Protein AF-A0A2S7PFG6-F1 (afdb_monomer)

Sequence (139 aa):
MSGPIALAVFDQFRNILNEADIDKRVQYMIEVLFQIRKDKYKDNPAIKEELDLVEEEDQITHRIALDDDIDVQDGLNIFKFDPEWEQNEELYKRLKAEILGEGSDDEEDDDDQDDSEDDEEAKEEKALEIKDQSNTDLY

Secondary structure (DSSP, 8-state):
--HHHHHHHHHHHHHHHHHS---HHHHHHHHHHHHHHHTTTTTS-SS-GGG--S-TTT-------TT------GGGGS----TTHHHHHHHHHHHHHHHHTTTS--SS-------------------------S-----

pLDDT: mean 80.58, std 22.05, range [32.06, 97.31]

Solvent-accessible surface area (backbone atoms only — not comparable to full-atom values): 9719 Å² total; per-residue (Å²): 129,62,69,70,57,57,51,53,54,53,51,51,52,49,46,48,68,73,74,48,96,69,57,71,67,60,47,51,54,54,52,50,51,53,48,40,58,74,58,66,35,74,94,56,64,95,68,55,78,97,70,72,81,72,58,80,89,77,60,83,84,82,88,80,64,97,84,61,89,74,86,79,61,68,73,74,82,50,94,70,93,59,95,56,46,74,60,54,51,52,53,48,52,52,52,50,26,62,76,71,56,70,69,77,75,84,87,77,84,84,87,80,87,82,81,78,88,78,84,92,74,96,71,72,92,68,76,78,75,84,72,81,82,68,92,71,83,83,127

Radius of gyration: 27.59 Å; Cα contacts (8 Å, |Δi|>4): 15; chains: 1; bounding box: 58×49×72 Å

Foldseek 3Di:
DPPVVVVVVLVVLVCCLPPNDDDPVSNVVSVVVVVCVVVVVPVNDPADPVRPDDDPVRDDDDDDDPPDDDDPPVVVVDDDDDPCVVVVVVVVVVVVCVVVVVPVPPDDDDDDDPDPDDDDDDDDDPPPPPDDPPPDPDD

Mean predicted aligned error: 13.86 Å

Structure (mmCIF, N/CA/C/O backbone):
data_AF-A0A2S7PFG6-F1
#
_entry.id   AF-A0A2S7PFG6-F1
#
loop_
_atom_site.group_PDB
_atom_site.id
_atom_site.type_symbol
_atom_site.label_atom_id
_atom_site.label_alt_id
_atom_site.label_comp_id
_atom_site.label_asym_id
_atom_site.label_entity_id
_atom_site.label_seq_id
_atom_site.pdbx_PDB_ins_code
_atom_site.Cartn_x
_atom_site.Cartn_y
_atom_site.Cartn_z
_atom_site.occupancy
_atom_site.B_iso_or_equiv
_atom_site.auth_seq_id
_atom_site.auth_comp_id
_atom_site.auth_asym_id
_atom_site.auth_atom_id
_atom_site.pdbx_PDB_model_num
ATOM 1 N N . MET A 1 1 ? 9.969 -6.284 0.272 1.00 54.12 1 MET A N 1
ATOM 2 C CA . MET A 1 1 ? 10.218 -7.261 -0.820 1.00 54.12 1 MET A CA 1
ATOM 3 C C . MET A 1 1 ? 11.552 -7.952 -0.594 1.00 54.12 1 MET A C 1
ATOM 5 O O . MET A 1 1 ? 12.526 -7.269 -0.307 1.00 54.12 1 MET A O 1
ATOM 9 N N . SER A 1 2 ? 11.620 -9.276 -0.744 1.00 69.31 2 SER A N 1
ATOM 10 C CA . SER A 1 2 ? 12.908 -9.982 -0.753 1.00 69.31 2 SER A CA 1
ATOM 11 C C . SER A 1 2 ? 13.757 -9.466 -1.927 1.00 69.31 2 SER A C 1
ATOM 13 O O . SER A 1 2 ? 13.267 -9.427 -3.057 1.00 69.31 2 SER A O 1
ATOM 15 N N . GLY A 1 3 ? 14.999 -9.035 -1.677 1.00 77.12 3 GLY A N 1
ATOM 16 C CA . GLY A 1 3 ? 15.897 -8.469 -2.701 1.00 77.12 3 GLY A CA 1
ATOM 17 C C . GLY A 1 3 ? 15.985 -9.286 -4.008 1.00 77.12 3 GLY A C 1
ATOM 18 O O . GLY A 1 3 ? 15.902 -8.693 -5.084 1.00 77.12 3 GLY A O 1
ATOM 19 N N . PRO A 1 4 ? 16.057 -10.630 -3.950 1.00 84.19 4 PRO A N 1
ATOM 20 C CA . PRO A 1 4 ? 15.996 -11.504 -5.125 1.00 84.19 4 PRO A CA 1
ATOM 21 C C . PRO A 1 4 ? 14.729 -11.366 -5.986 1.00 84.19 4 PRO A C 1
ATOM 23 O O . PRO A 1 4 ? 14.821 -11.419 -7.210 1.00 84.19 4 PRO A O 1
ATOM 26 N N . ILE A 1 5 ? 13.556 -11.152 -5.381 1.00 88.81 5 ILE A N 1
ATOM 27 C CA . ILE A 1 5 ? 12.283 -11.024 -6.116 1.00 88.81 5 ILE A CA 1
ATOM 28 C C . ILE A 1 5 ? 12.253 -9.706 -6.891 1.00 88.81 5 ILE A C 1
ATOM 30 O O . ILE A 1 5 ? 11.890 -9.681 -8.064 1.00 88.81 5 ILE A O 1
ATOM 34 N N . ALA A 1 6 ? 12.702 -8.614 -6.265 1.00 88.81 6 ALA A N 1
ATOM 35 C CA . ALA A 1 6 ? 12.790 -7.322 -6.939 1.00 88.81 6 ALA A CA 1
ATOM 36 C C . ALA A 1 6 ? 13.737 -7.384 -8.151 1.00 88.81 6 ALA A C 1
ATOM 38 O O . ALA A 1 6 ? 13.430 -6.830 -9.203 1.00 88.81 6 ALA A O 1
ATOM 39 N N . LEU A 1 7 ? 14.868 -8.092 -8.039 1.00 92.88 7 LEU A N 1
ATOM 40 C CA . LEU A 1 7 ? 15.775 -8.302 -9.171 1.00 92.88 7 LEU A CA 1
ATOM 41 C C . LEU A 1 7 ? 15.087 -9.033 -10.327 1.00 92.88 7 LEU A C 1
ATOM 43 O O . LEU A 1 7 ? 15.144 -8.540 -11.450 1.00 92.88 7 LEU A O 1
ATOM 47 N N . ALA A 1 8 ? 14.363 -10.118 -10.037 1.00 95.44 8 ALA A N 1
ATOM 48 C CA . ALA A 1 8 ? 13.628 -10.869 -11.051 1.00 95.44 8 ALA A CA 1
ATOM 49 C C . ALA A 1 8 ? 12.607 -9.995 -11.804 1.00 95.44 8 ALA A C 1
ATOM 51 O O . ALA A 1 8 ? 12.552 -10.040 -13.030 1.00 95.44 8 ALA A O 1
ATOM 52 N N . VAL A 1 9 ? 11.848 -9.149 -11.096 1.00 94.69 9 VAL A N 1
ATOM 53 C CA . VAL A 1 9 ? 10.878 -8.223 -11.713 1.00 94.69 9 VAL A CA 1
ATOM 54 C C . VAL A 1 9 ? 11.568 -7.233 -12.657 1.00 94.69 9 VAL A C 1
ATOM 56 O O . VAL A 1 9 ? 11.121 -7.017 -13.781 1.00 94.69 9 VAL A O 1
ATOM 59 N N . PHE A 1 10 ? 12.688 -6.643 -12.238 1.00 94.81 10 PHE A N 1
ATOM 60 C CA . PHE A 1 10 ? 13.418 -5.696 -13.084 1.00 94.81 10 PHE A CA 1
ATOM 61 C C . PHE A 1 10 ? 14.133 -6.352 -14.267 1.00 94.81 10 PHE A C 1
ATOM 63 O O . PHE A 1 10 ? 14.300 -5.705 -15.301 1.00 94.81 10 PHE A O 1
ATOM 70 N N . ASP A 1 11 ? 14.540 -7.613 -14.143 1.00 95.00 11 ASP A N 1
ATOM 71 C CA . ASP A 1 11 ? 15.072 -8.370 -15.274 1.00 95.00 11 ASP A CA 1
ATOM 72 C C . ASP A 1 11 ? 13.968 -8.668 -16.299 1.00 95.00 11 ASP A C 1
ATOM 74 O O . ASP A 1 11 ? 14.202 -8.509 -17.495 1.00 95.00 11 ASP A O 1
ATOM 78 N N . GLN A 1 12 ? 12.736 -8.959 -15.860 1.00 95.56 12 GLN A N 1
ATOM 79 C CA . GLN A 1 12 ? 11.584 -9.060 -16.768 1.00 95.56 12 GLN A CA 1
ATOM 80 C C . GLN A 1 12 ? 11.315 -7.740 -17.503 1.00 95.56 12 GLN A C 1
ATOM 82 O O . GLN A 1 12 ? 11.175 -7.740 -18.725 1.00 95.56 12 GLN A O 1
ATOM 87 N N . PHE A 1 13 ? 11.328 -6.598 -16.806 1.00 96.06 13 PHE A N 1
ATOM 88 C CA . PHE A 1 13 ? 11.199 -5.289 -17.463 1.00 96.06 13 PHE A CA 1
ATOM 89 C C . PHE A 1 13 ? 12.325 -5.012 -18.465 1.00 96.06 13 PHE A C 1
ATOM 91 O O . PHE A 1 13 ? 12.076 -4.416 -19.511 1.00 96.06 13 PHE A O 1
ATOM 98 N N . ARG A 1 14 ? 13.555 -5.461 -18.183 1.00 95.00 14 ARG A N 1
ATOM 99 C CA . ARG A 1 14 ? 14.676 -5.348 -19.126 1.00 95.00 14 ARG A CA 1
ATOM 100 C C . ARG A 1 14 ? 14.452 -6.202 -20.375 1.00 95.00 14 ARG A C 1
ATOM 102 O O . ARG A 1 14 ? 14.732 -5.728 -21.472 1.00 95.00 14 ARG A O 1
ATOM 109 N N . ASN A 1 15 ? 13.940 -7.420 -20.217 1.00 95.25 15 ASN A N 1
ATOM 110 C CA . ASN A 1 15 ? 13.621 -8.291 -21.348 1.00 95.25 15 ASN A CA 1
ATOM 111 C C . ASN A 1 15 ? 12.518 -7.672 -22.213 1.00 95.25 15 ASN A C 1
ATOM 113 O O . ASN A 1 15 ? 12.678 -7.588 -23.423 1.00 95.25 15 ASN A O 1
ATOM 117 N N . ILE A 1 16 ? 11.453 -7.139 -21.604 1.00 95.19 16 ILE A N 1
ATOM 118 C CA . ILE A 1 16 ? 10.382 -6.431 -22.326 1.00 95.19 16 ILE A CA 1
ATOM 119 C C . ILE A 1 16 ? 10.939 -5.232 -23.101 1.00 95.19 16 ILE A C 1
ATOM 121 O O . ILE A 1 16 ? 10.597 -5.043 -24.261 1.00 95.19 16 ILE A O 1
ATOM 125 N N . LEU A 1 17 ? 11.822 -4.441 -22.486 1.00 94.25 17 LEU A N 1
ATOM 126 C CA . LEU A 1 17 ? 12.406 -3.264 -23.128 1.00 94.25 17 LEU A CA 1
ATOM 127 C C . LEU A 1 17 ? 13.265 -3.609 -24.359 1.00 94.25 17 LEU A C 1
ATOM 129 O O . LEU A 1 17 ? 13.316 -2.823 -25.300 1.00 94.25 17 LEU A O 1
ATOM 133 N N . ASN A 1 18 ? 13.955 -4.753 -24.337 1.00 90.38 18 ASN A N 1
ATOM 134 C CA . ASN A 1 18 ? 14.940 -5.117 -25.359 1.00 90.38 18 ASN A CA 1
ATOM 135 C C . ASN A 1 18 ? 14.415 -6.096 -26.419 1.00 90.38 18 ASN A C 1
ATOM 137 O O . ASN A 1 18 ? 14.874 -6.056 -27.558 1.00 90.38 18 ASN A O 1
ATOM 141 N N . GLU A 1 19 ? 13.530 -7.016 -26.035 1.00 90.12 19 GLU A N 1
ATOM 142 C CA . GLU A 1 19 ? 13.160 -8.190 -26.838 1.00 90.12 19 GLU A CA 1
ATOM 143 C C . GLU A 1 19 ? 11.705 -8.163 -27.323 1.00 90.12 19 GLU A C 1
ATOM 145 O O . GLU A 1 19 ? 11.370 -8.888 -28.260 1.00 90.12 19 GLU A O 1
ATOM 150 N N . ALA A 1 20 ? 10.835 -7.348 -26.717 1.00 89.31 20 ALA A N 1
ATOM 151 C CA . ALA A 1 20 ? 9.432 -7.261 -27.108 1.00 89.31 20 ALA A CA 1
ATOM 152 C C . ALA A 1 20 ? 9.181 -6.129 -28.118 1.00 89.31 20 ALA A C 1
ATOM 154 O O . ALA A 1 20 ? 9.799 -5.067 -28.063 1.00 89.31 20 ALA A O 1
ATOM 155 N N . ASP A 1 21 ? 8.223 -6.346 -29.020 1.00 94.62 21 ASP A N 1
ATOM 156 C CA . ASP A 1 21 ? 7.680 -5.287 -29.874 1.00 94.62 21 ASP A CA 1
ATOM 157 C C . ASP A 1 21 ? 6.658 -4.478 -29.062 1.00 94.62 21 ASP A C 1
ATOM 159 O O . ASP A 1 21 ? 5.520 -4.906 -28.855 1.00 94.62 21 ASP A O 1
ATOM 163 N N . ILE A 1 22 ? 7.108 -3.347 -28.517 1.00 94.88 22 ILE A N 1
ATOM 164 C CA . ILE A 1 22 ? 6.317 -2.446 -27.675 1.00 94.88 22 ILE A CA 1
ATOM 165 C C . ILE A 1 22 ? 6.214 -1.066 -28.314 1.00 94.88 22 ILE A C 1
ATOM 167 O O . ILE A 1 22 ? 7.117 -0.594 -29.007 1.00 94.88 22 ILE A O 1
ATOM 171 N N . ASP A 1 23 ? 5.109 -0.374 -28.051 1.00 96.44 23 ASP A N 1
ATOM 172 C CA . ASP A 1 23 ? 4.951 0.993 -28.521 1.00 96.44 23 ASP A CA 1
ATOM 173 C C . ASP A 1 23 ? 5.837 1.975 -27.725 1.00 96.44 23 ASP A C 1
ATOM 175 O O . ASP A 1 23 ? 6.258 1.723 -26.590 1.00 96.44 23 ASP A O 1
ATOM 179 N N . LYS A 1 24 ? 6.090 3.151 -28.314 1.00 95.25 24 LYS A N 1
ATOM 180 C CA . LYS A 1 24 ? 6.977 4.175 -27.736 1.00 95.25 24 LYS A CA 1
ATOM 181 C C . LYS A 1 24 ? 6.547 4.649 -26.346 1.00 95.25 24 LYS A C 1
ATOM 183 O O . LYS A 1 24 ? 7.400 5.055 -25.560 1.00 95.25 24 LYS A O 1
ATOM 188 N N . ARG A 1 25 ? 5.246 4.633 -26.035 1.00 96.38 25 ARG A N 1
ATOM 189 C CA . ARG A 1 25 ? 4.731 5.035 -24.721 1.00 96.38 25 ARG A CA 1
ATOM 190 C C . ARG A 1 25 ? 5.180 4.046 -23.654 1.00 96.38 25 ARG A C 1
ATOM 192 O O . ARG A 1 25 ? 5.694 4.472 -22.625 1.00 96.38 25 ARG A O 1
ATOM 199 N N . VAL A 1 26 ? 5.014 2.747 -23.905 1.00 95.56 26 VAL A N 1
ATOM 200 C CA . VAL A 1 26 ? 5.426 1.688 -22.970 1.00 95.56 26 VAL A CA 1
ATOM 201 C C . VAL A 1 26 ? 6.943 1.680 -22.801 1.00 95.56 26 VAL A C 1
ATOM 203 O O . VAL A 1 26 ? 7.419 1.603 -21.670 1.00 95.56 26 VAL A O 1
ATOM 206 N N . GLN A 1 27 ? 7.699 1.866 -23.889 1.00 94.75 27 GLN A N 1
ATOM 207 C CA . GLN A 1 27 ? 9.155 2.008 -23.818 1.00 94.75 27 GLN A CA 1
ATOM 208 C C . GLN A 1 27 ? 9.564 3.151 -22.873 1.00 94.75 27 GLN A C 1
ATOM 210 O O . GLN A 1 27 ? 10.328 2.933 -21.932 1.00 94.75 27 GLN A O 1
ATOM 215 N N . TYR A 1 28 ? 8.999 4.349 -23.068 1.00 96.50 28 TYR A N 1
ATOM 216 C CA . TYR A 1 28 ? 9.287 5.510 -22.221 1.00 96.50 28 TYR A CA 1
ATOM 217 C C . TYR A 1 28 ? 8.925 5.262 -20.751 1.00 96.50 28 TYR A C 1
ATOM 219 O O . TYR A 1 28 ? 9.692 5.614 -19.858 1.00 96.50 28 TYR A O 1
ATOM 227 N N . MET A 1 29 ? 7.789 4.613 -20.478 1.00 96.31 29 MET A N 1
ATOM 228 C CA . MET A 1 29 ? 7.386 4.275 -19.108 1.00 96.31 29 MET A CA 1
ATOM 229 C C . MET A 1 29 ? 8.405 3.368 -18.408 1.00 96.31 29 MET A C 1
ATOM 231 O O . MET A 1 29 ? 8.753 3.615 -17.252 1.00 96.31 29 MET A O 1
ATOM 235 N N . ILE A 1 30 ? 8.907 2.340 -19.099 1.00 95.94 30 ILE A N 1
ATOM 236 C CA . ILE A 1 30 ? 9.910 1.426 -18.539 1.00 95.94 30 ILE A CA 1
ATOM 237 C C . ILE A 1 30 ? 11.246 2.156 -18.333 1.00 95.94 30 ILE A C 1
ATOM 239 O O . ILE A 1 30 ? 11.875 2.001 -17.286 1.00 95.94 30 ILE A O 1
ATOM 243 N N . GLU A 1 31 ? 11.672 2.999 -19.275 1.00 95.44 31 GLU A N 1
ATOM 244 C CA . GLU A 1 31 ? 12.888 3.812 -19.130 1.00 95.44 31 GLU A CA 1
ATOM 245 C C . GLU A 1 31 ? 12.812 4.759 -17.922 1.00 95.44 31 GLU A C 1
ATOM 247 O O . GLU A 1 31 ? 13.761 4.832 -17.136 1.00 95.44 31 GLU A O 1
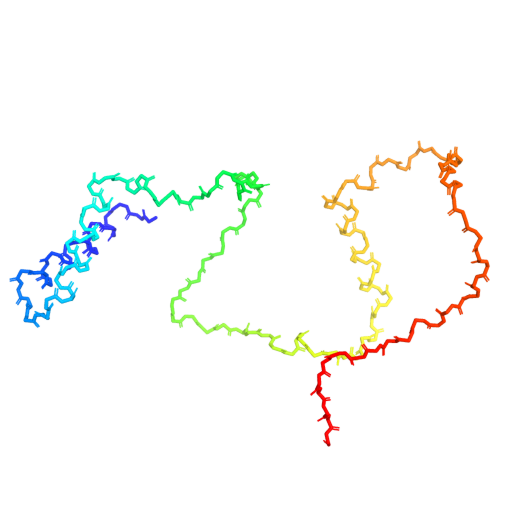ATOM 252 N N . VAL A 1 32 ? 11.672 5.432 -17.722 1.00 96.25 32 VAL A N 1
ATOM 253 C CA . VAL A 1 32 ? 11.420 6.274 -16.541 1.00 96.25 32 VAL A CA 1
ATOM 254 C C . VAL A 1 32 ? 11.507 5.451 -15.255 1.00 96.25 32 VAL A C 1
ATOM 256 O O . VAL A 1 32 ? 12.169 5.878 -14.309 1.00 96.25 32 VAL A O 1
ATOM 259 N N . LEU A 1 33 ? 10.931 4.244 -15.224 1.00 95.69 33 LEU A N 1
ATOM 260 C CA . LEU A 1 33 ? 11.033 3.343 -14.071 1.00 95.69 33 LEU A CA 1
ATOM 261 C C . LEU A 1 33 ? 12.497 2.998 -13.733 1.00 95.69 33 LEU A C 1
ATOM 263 O O . LEU A 1 33 ? 12.883 2.997 -12.560 1.00 95.69 33 LEU A O 1
ATOM 267 N N . PHE A 1 34 ? 13.344 2.756 -14.741 1.00 95.62 34 PHE A N 1
ATOM 268 C CA . PHE A 1 34 ? 14.777 2.529 -14.524 1.00 95.62 34 PHE A CA 1
ATOM 269 C C . PHE A 1 34 ? 15.498 3.768 -13.974 1.00 95.62 34 PHE A C 1
ATOM 271 O O . PHE A 1 34 ? 16.378 3.612 -13.121 1.00 95.62 34 PHE A O 1
ATOM 278 N N . GLN A 1 35 ? 15.125 4.981 -14.400 1.00 95.88 35 GLN A N 1
ATOM 279 C CA . GLN A 1 35 ? 15.674 6.214 -13.821 1.00 95.88 35 GLN A CA 1
ATOM 280 C C . GLN A 1 35 ? 15.256 6.390 -12.359 1.00 95.88 35 GLN A C 1
ATOM 282 O O . GLN A 1 35 ? 16.117 6.643 -11.523 1.00 95.88 35 GLN A O 1
ATOM 287 N N . ILE A 1 36 ? 13.983 6.156 -12.019 1.00 95.69 36 ILE A N 1
ATOM 288 C CA . ILE A 1 36 ? 13.490 6.224 -10.631 1.00 95.69 36 ILE A CA 1
ATOM 289 C C . ILE A 1 36 ? 14.284 5.269 -9.728 1.00 95.69 36 ILE A C 1
ATOM 291 O O . ILE A 1 36 ? 14.739 5.657 -8.649 1.00 95.69 36 ILE A O 1
ATOM 295 N N . ARG A 1 37 ? 14.514 4.028 -10.182 1.00 93.88 37 ARG A N 1
ATOM 296 C CA . ARG A 1 37 ? 15.328 3.056 -9.436 1.00 93.88 37 ARG A CA 1
ATOM 297 C C . ARG A 1 37 ? 16.778 3.521 -9.282 1.00 93.88 37 ARG A C 1
ATOM 299 O O . ARG A 1 37 ? 17.356 3.347 -8.209 1.00 93.88 37 ARG A O 1
ATOM 306 N N . LYS A 1 38 ? 17.381 4.075 -10.340 1.00 95.06 38 LYS A N 1
ATOM 307 C CA . LYS A 1 38 ? 18.757 4.601 -10.315 1.00 95.06 38 LYS A CA 1
ATOM 308 C C . LYS A 1 38 ? 18.897 5.755 -9.323 1.00 95.06 38 LYS A C 1
ATOM 310 O O . LYS A 1 38 ? 19.875 5.802 -8.579 1.00 95.06 38 LYS A O 1
ATOM 315 N N . ASP A 1 39 ? 17.882 6.605 -9.265 1.00 96.56 39 ASP A N 1
ATOM 316 C CA . ASP A 1 39 ? 17.749 7.719 -8.329 1.00 96.56 39 ASP A CA 1
ATOM 317 C C . ASP A 1 39 ? 17.304 7.275 -6.926 1.00 96.56 39 ASP A C 1
ATOM 319 O O . ASP A 1 39 ? 17.037 8.110 -6.064 1.00 96.56 39 ASP A O 1
ATOM 323 N N . LYS A 1 40 ? 17.251 5.958 -6.675 1.00 93.62 40 LYS A N 1
ATOM 324 C CA . LYS A 1 40 ? 16.890 5.344 -5.391 1.00 93.62 40 LYS A CA 1
ATOM 325 C C . LYS A 1 40 ? 15.553 5.843 -4.840 1.00 93.62 40 LYS A C 1
ATOM 327 O O . LYS A 1 40 ? 15.414 5.982 -3.631 1.00 93.62 40 LYS A O 1
ATOM 332 N N . TYR A 1 41 ? 14.579 6.088 -5.717 1.00 94.62 41 TYR A N 1
ATOM 333 C CA . TYR A 1 41 ? 13.232 6.517 -5.332 1.00 94.62 41 TYR A CA 1
ATOM 334 C C . TYR A 1 41 ? 13.205 7.826 -4.522 1.00 94.62 41 TYR A C 1
ATOM 336 O O . TYR A 1 41 ? 12.286 8.032 -3.741 1.00 94.62 41 TYR A O 1
ATOM 344 N N . LYS A 1 42 ? 14.182 8.728 -4.707 1.00 94.12 42 LYS A N 1
ATOM 345 C CA . LYS A 1 42 ? 14.297 9.982 -3.931 1.00 94.12 42 LYS A CA 1
ATOM 346 C C . LYS A 1 42 ? 13.008 10.826 -3.896 1.00 94.12 42 LYS A C 1
ATOM 348 O O . LYS A 1 42 ? 12.706 11.420 -2.872 1.00 94.12 42 LYS A O 1
ATOM 353 N N . ASP A 1 43 ? 12.248 10.836 -4.994 1.00 94.00 43 ASP A N 1
ATOM 354 C CA . ASP A 1 43 ? 10.986 11.582 -5.132 1.00 94.00 43 ASP A CA 1
ATOM 355 C C . ASP A 1 43 ? 9.748 10.726 -4.784 1.00 94.00 43 ASP A C 1
ATOM 357 O O . ASP A 1 43 ? 8.616 11.177 -4.915 1.00 94.00 43 ASP A O 1
ATOM 361 N N . ASN A 1 44 ? 9.954 9.465 -4.391 1.00 93.38 44 ASN A N 1
ATOM 362 C CA . ASN A 1 44 ? 8.919 8.480 -4.072 1.00 93.38 44 ASN A CA 1
ATOM 363 C C . ASN A 1 44 ? 9.272 7.778 -2.743 1.00 93.38 44 ASN A C 1
ATOM 365 O O . ASN A 1 44 ? 9.592 6.583 -2.752 1.00 93.38 44 ASN A O 1
ATOM 369 N N . PRO A 1 45 ? 9.291 8.510 -1.611 1.00 93.00 45 PRO A N 1
ATOM 370 C CA . PRO A 1 45 ? 9.553 7.912 -0.305 1.00 93.00 45 PRO A CA 1
ATOM 371 C C . PRO A 1 45 ? 8.506 6.836 0.015 1.00 93.00 45 PRO A C 1
ATOM 373 O O . PRO A 1 45 ? 7.352 6.943 -0.396 1.00 93.00 45 PRO A O 1
ATOM 376 N N . ALA A 1 46 ? 8.916 5.790 0.740 1.00 91.31 46 ALA A N 1
ATOM 377 C CA . ALA A 1 46 ? 8.036 4.668 1.075 1.00 91.31 46 ALA A CA 1
ATOM 378 C C . ALA A 1 46 ? 6.866 5.092 1.979 1.00 91.31 46 ALA A C 1
ATOM 380 O O . ALA A 1 46 ? 5.746 4.627 1.787 1.00 91.31 46 ALA A O 1
ATOM 381 N N . ILE A 1 47 ? 7.139 5.988 2.928 1.00 92.75 47 ILE A N 1
ATOM 382 C CA . ILE A 1 47 ? 6.171 6.611 3.831 1.00 92.75 47 ILE A CA 1
ATOM 383 C C . ILE A 1 47 ? 6.518 8.101 3.861 1.00 92.75 47 ILE A C 1
ATOM 385 O O . ILE A 1 47 ? 7.696 8.467 3.878 1.00 92.75 47 ILE A O 1
ATOM 389 N N . LYS A 1 48 ? 5.509 8.968 3.783 1.00 93.81 48 LYS A N 1
ATOM 390 C CA . LYS A 1 48 ? 5.712 10.408 3.976 1.00 93.81 48 LYS A CA 1
ATOM 391 C C . LYS A 1 48 ? 5.838 10.693 5.468 1.00 93.81 48 LYS A C 1
ATOM 393 O O . LYS A 1 48 ? 5.114 10.087 6.241 1.00 93.81 48 LYS A O 1
ATOM 398 N N . GLU A 1 49 ? 6.668 11.659 5.842 1.00 91.31 49 GLU A N 1
ATOM 399 C CA . GLU A 1 49 ? 6.915 12.015 7.250 1.00 91.31 49 GLU A CA 1
ATOM 400 C C . GLU A 1 49 ? 5.619 12.315 8.024 1.00 91.31 49 GLU A C 1
ATOM 402 O O . GLU A 1 49 ? 5.421 11.820 9.122 1.00 91.31 49 GLU A O 1
ATOM 407 N N . GLU A 1 50 ? 4.678 13.030 7.405 1.00 93.88 50 GLU A N 1
ATOM 408 C CA . GLU A 1 50 ? 3.361 13.349 7.982 1.00 93.88 50 GLU A CA 1
ATOM 409 C C . GLU A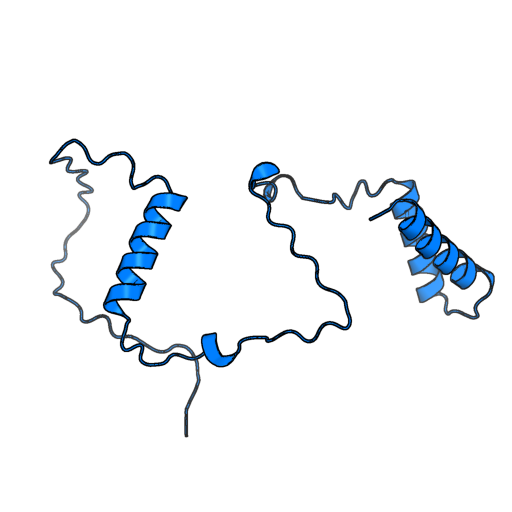 1 50 ? 2.434 12.138 8.214 1.00 93.88 50 GLU A C 1
ATOM 411 O O . GLU A 1 50 ? 1.399 12.276 8.859 1.00 93.88 50 GLU A O 1
ATOM 416 N N . LEU A 1 51 ? 2.765 10.974 7.647 1.00 95.12 51 LEU A N 1
ATOM 417 C CA . LEU A 1 51 ? 1.971 9.744 7.724 1.00 95.12 51 LEU A CA 1
ATOM 418 C C . LEU A 1 51 ? 2.628 8.669 8.603 1.00 95.12 51 LEU A C 1
ATOM 420 O O . LEU A 1 51 ? 2.051 7.594 8.763 1.00 95.12 51 LEU A O 1
ATOM 424 N N . ASP A 1 52 ? 3.814 8.936 9.149 1.00 94.00 52 ASP A N 1
ATOM 425 C CA . ASP A 1 52 ? 4.536 8.018 10.029 1.00 94.00 52 ASP A CA 1
ATOM 426 C C . ASP A 1 52 ? 4.070 8.210 11.482 1.00 94.00 52 ASP A C 1
ATOM 428 O O . ASP A 1 52 ? 4.687 8.924 12.268 1.00 94.00 52 ASP A O 1
ATOM 432 N N . LEU A 1 53 ? 2.884 7.672 11.789 1.00 93.75 53 LEU A N 1
ATOM 433 C CA . LEU A 1 53 ? 2.158 7.925 13.045 1.00 93.75 53 LEU A CA 1
ATOM 434 C C . LEU A 1 53 ? 2.125 6.729 14.004 1.00 93.75 53 LEU A C 1
ATOM 436 O O . LEU A 1 53 ? 1.618 6.861 15.114 1.00 93.75 53 LEU A O 1
ATOM 440 N N . VAL A 1 54 ? 2.571 5.554 13.558 1.00 93.56 54 VAL A N 1
ATOM 441 C CA . VAL A 1 54 ? 2.428 4.295 14.300 1.00 93.56 54 VAL A CA 1
ATOM 442 C C . VAL A 1 54 ? 3.799 3.669 14.486 1.00 93.56 54 VAL A C 1
ATOM 444 O O . VAL A 1 54 ? 4.478 3.365 13.502 1.00 93.56 54 VAL A O 1
ATOM 447 N N . GLU A 1 55 ? 4.165 3.430 15.742 1.00 93.19 55 GLU A N 1
ATOM 448 C CA . GLU A 1 55 ? 5.426 2.794 16.118 1.00 93.19 55 GLU A CA 1
ATOM 449 C C . GLU A 1 55 ? 5.556 1.395 15.500 1.00 93.19 55 GLU A C 1
ATOM 451 O O . GLU A 1 55 ? 4.575 0.664 15.353 1.00 93.19 55 GLU A O 1
ATOM 456 N N . GLU A 1 56 ? 6.779 0.990 15.140 1.00 90.69 56 GLU A N 1
ATOM 457 C CA . GLU A 1 56 ? 7.019 -0.284 14.441 1.00 90.69 56 GLU A CA 1
ATOM 458 C C . GLU A 1 56 ? 6.514 -1.511 15.222 1.00 90.69 56 GLU A C 1
ATOM 460 O O . GLU A 1 56 ? 6.136 -2.513 14.612 1.00 90.69 56 GLU A O 1
ATOM 465 N N . GLU A 1 57 ? 6.503 -1.444 16.557 1.00 93.81 57 GLU A N 1
ATOM 466 C CA . GLU A 1 57 ? 6.043 -2.532 17.428 1.00 93.81 57 GLU A CA 1
ATOM 467 C C . GLU A 1 57 ? 4.517 -2.707 17.452 1.00 93.81 57 GLU A C 1
ATOM 469 O O . GLU A 1 57 ? 4.044 -3.829 17.644 1.00 93.81 57 GLU A O 1
ATOM 474 N N . ASP A 1 58 ? 3.766 -1.645 17.147 1.00 93.62 58 ASP A N 1
ATOM 475 C CA . ASP A 1 58 ? 2.299 -1.643 17.115 1.00 93.62 58 ASP A CA 1
ATOM 476 C C . ASP A 1 58 ? 1.735 -1.952 15.714 1.00 93.62 58 ASP A C 1
ATOM 478 O O . ASP A 1 58 ? 0.529 -2.137 15.525 1.00 93.62 58 ASP A O 1
ATOM 482 N N . GLN A 1 59 ? 2.595 -2.047 14.694 1.00 94.19 59 GLN A N 1
ATOM 483 C CA . GLN A 1 59 ? 2.172 -2.315 13.321 1.00 94.19 59 GLN A CA 1
ATOM 484 C C . GLN A 1 59 ? 1.797 -3.786 13.092 1.00 94.19 59 GLN A C 1
ATOM 486 O O . GLN A 1 59 ? 2.628 -4.698 13.111 1.00 94.19 59 GLN A O 1
ATOM 491 N N . ILE A 1 60 ? 0.537 -4.022 12.716 1.00 94.31 60 ILE A N 1
ATOM 492 C CA . ILE A 1 60 ? 0.041 -5.353 12.343 1.00 94.31 60 ILE A CA 1
ATOM 493 C C . ILE A 1 60 ? 0.065 -5.520 10.817 1.00 94.31 60 ILE A C 1
ATOM 495 O O . ILE A 1 60 ? -0.804 -5.037 10.086 1.00 94.31 60 ILE A O 1
ATOM 499 N N . THR A 1 61 ? 1.058 -6.262 10.314 1.00 93.12 61 THR A N 1
ATOM 500 C CA . THR A 1 61 ? 1.178 -6.561 8.876 1.00 93.12 61 THR A CA 1
ATOM 501 C C . THR A 1 61 ? 0.346 -7.781 8.477 1.00 93.12 61 THR A C 1
ATOM 503 O O . THR A 1 61 ? 0.729 -8.926 8.732 1.00 93.12 61 THR A O 1
ATOM 506 N N . HIS A 1 62 ? -0.746 -7.547 7.755 1.00 93.44 62 HIS A N 1
ATOM 507 C CA . HIS A 1 62 ? -1.564 -8.601 7.155 1.00 93.44 62 HIS A CA 1
ATOM 508 C C . HIS A 1 62 ? -0.912 -9.129 5.865 1.00 93.44 62 HIS A C 1
ATOM 510 O O . HIS A 1 62 ? -0.408 -8.356 5.049 1.00 93.44 62 HIS A O 1
ATOM 516 N N . ARG A 1 63 ? -0.904 -10.453 5.662 1.00 93.44 63 ARG A N 1
ATOM 517 C CA . ARG A 1 63 ? -0.362 -11.094 4.450 1.00 93.44 63 ARG A CA 1
ATOM 518 C C . ARG A 1 63 ? -1.499 -11.706 3.647 1.00 93.44 63 ARG A C 1
ATOM 520 O O . ARG A 1 63 ? -2.064 -12.700 4.082 1.00 93.44 63 ARG A O 1
ATOM 527 N N . ILE A 1 64 ? -1.786 -11.112 2.494 1.00 94.12 64 ILE A N 1
ATOM 528 C CA . ILE A 1 64 ? -2.877 -11.503 1.599 1.00 94.12 64 ILE A CA 1
ATOM 529 C C . ILE A 1 64 ? -2.279 -11.759 0.211 1.00 94.12 64 ILE A C 1
ATOM 531 O O . ILE A 1 64 ? -1.451 -10.969 -0.261 1.00 94.12 64 ILE A O 1
ATOM 535 N N . ALA A 1 65 ? -2.639 -12.876 -0.414 1.00 94.88 65 ALA A N 1
ATOM 536 C CA . ALA A 1 65 ? -2.253 -13.216 -1.777 1.00 94.88 65 ALA A CA 1
ATOM 537 C C . ALA A 1 65 ? -3.228 -12.617 -2.804 1.00 94.88 65 ALA A C 1
ATOM 539 O O . ALA A 1 65 ? -4.331 -12.190 -2.481 1.00 94.88 65 ALA A O 1
ATOM 540 N N . LEU A 1 66 ? -2.807 -12.557 -4.071 1.00 93.75 66 LEU A N 1
ATOM 541 C CA . LEU A 1 66 ? -3.632 -11.984 -5.145 1.00 93.75 66 LEU A CA 1
ATOM 542 C C . LEU A 1 66 ? -4.812 -12.881 -5.543 1.00 93.75 66 LEU A C 1
ATOM 544 O O . LEU A 1 66 ? -5.756 -12.403 -6.162 1.00 93.75 66 LEU A O 1
ATOM 548 N N . ASP A 1 67 ? -4.717 -14.172 -5.248 1.00 95.62 67 ASP A N 1
ATOM 549 C CA . ASP A 1 67 ? -5.682 -15.220 -5.566 1.00 95.62 67 ASP A CA 1
ATOM 550 C C . ASP A 1 67 ? -6.488 -15.691 -4.347 1.00 95.62 67 ASP A C 1
ATOM 552 O O . ASP A 1 67 ? -7.269 -16.635 -4.468 1.00 95.62 67 ASP A O 1
ATOM 556 N N . ASP A 1 68 ? -6.316 -15.037 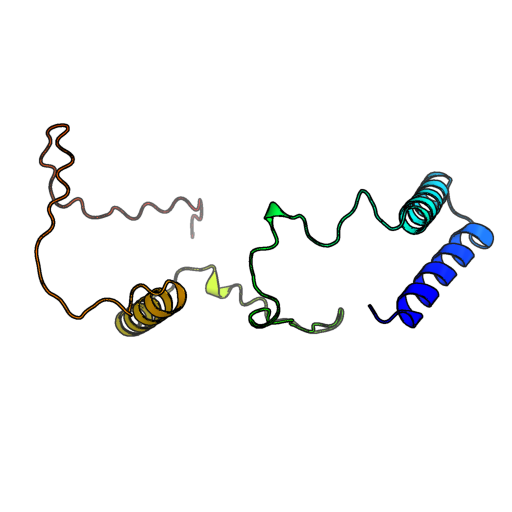-3.195 1.00 96.12 68 ASP A N 1
ATOM 557 C CA . ASP A 1 68 ? -7.107 -15.326 -2.002 1.00 96.12 68 ASP A CA 1
ATOM 558 C C . ASP A 1 68 ? -8.577 -14.936 -2.221 1.00 96.12 68 ASP A C 1
ATOM 560 O O . ASP A 1 68 ? -8.891 -13.884 -2.785 1.00 96.12 68 ASP A O 1
ATOM 564 N N . ASP A 1 69 ? -9.483 -15.786 -1.736 1.00 95.06 69 ASP A N 1
ATOM 565 C CA . ASP A 1 69 ? -10.908 -15.470 -1.645 1.00 95.06 69 ASP A CA 1
ATOM 566 C C . ASP A 1 69 ? -11.154 -14.675 -0.356 1.00 95.06 69 ASP A C 1
ATOM 568 O O . ASP A 1 69 ? -10.913 -15.173 0.749 1.00 95.06 69 ASP A O 1
ATOM 572 N N . ILE A 1 70 ? -11.573 -13.417 -0.500 1.00 95.12 70 ILE A N 1
ATOM 573 C CA . ILE A 1 70 ? -11.733 -12.467 0.604 1.00 95.12 70 ILE A CA 1
ATOM 574 C C . ILE A 1 70 ? -13.221 -12.201 0.801 1.00 95.12 70 ILE A C 1
ATOM 576 O O . ILE A 1 70 ? -13.896 -11.696 -0.096 1.00 95.12 70 ILE A O 1
ATOM 580 N N . ASP A 1 71 ? -13.715 -12.473 2.008 1.00 95.12 71 ASP A N 1
ATOM 581 C CA . ASP A 1 71 ? -15.039 -12.014 2.416 1.00 95.12 71 ASP A CA 1
ATOM 582 C C . ASP A 1 71 ? -15.012 -10.496 2.628 1.00 95.12 71 ASP A C 1
ATOM 584 O O . ASP A 1 71 ? -14.396 -9.991 3.567 1.00 95.12 71 ASP A O 1
ATOM 588 N N . VAL A 1 72 ? -15.678 -9.771 1.732 1.00 94.81 72 VAL A N 1
ATOM 589 C CA . VAL A 1 72 ? -15.760 -8.304 1.754 1.00 94.81 72 VAL A CA 1
ATOM 590 C C . VAL A 1 72 ? -16.670 -7.770 2.860 1.00 94.81 72 VAL A C 1
ATOM 592 O O . VAL A 1 72 ? -16.631 -6.579 3.148 1.00 94.81 72 VAL A O 1
ATOM 595 N N . GLN A 1 73 ? -17.485 -8.629 3.485 1.00 95.06 73 GLN A N 1
ATOM 596 C CA . GLN A 1 73 ? -18.387 -8.265 4.579 1.00 95.06 73 GLN A CA 1
ATOM 597 C C . GLN A 1 73 ? -19.295 -7.054 4.279 1.00 95.06 73 GLN A C 1
ATOM 599 O O . GLN A 1 73 ? -19.650 -6.298 5.183 1.00 95.06 73 GLN A O 1
ATOM 604 N N . ASP A 1 74 ? -19.758 -6.895 3.030 1.00 94.56 74 ASP A N 1
ATOM 605 C CA . ASP A 1 74 ? -20.584 -5.752 2.582 1.00 94.56 74 ASP A CA 1
ATOM 606 C C . ASP A 1 74 ? -21.838 -5.522 3.438 1.00 94.56 74 ASP A C 1
ATOM 608 O O . ASP A 1 74 ? -22.358 -4.410 3.539 1.00 94.56 74 ASP A O 1
ATOM 612 N N . GLY A 1 75 ? -22.325 -6.580 4.089 1.00 93.81 75 GLY A N 1
ATOM 613 C CA . GLY A 1 75 ? -23.448 -6.513 5.010 1.00 93.81 75 GLY A CA 1
ATOM 614 C C . GLY A 1 75 ? -23.223 -5.618 6.234 1.00 93.81 75 GLY A C 1
ATOM 615 O O . GLY A 1 75 ? -24.228 -5.275 6.858 1.00 93.81 75 GLY A O 1
ATOM 616 N N . LEU A 1 76 ? -21.976 -5.261 6.567 1.00 94.56 76 LEU A N 1
ATOM 617 C CA . LEU A 1 76 ? -21.620 -4.321 7.638 1.00 94.56 76 LEU A CA 1
ATOM 618 C C . LEU A 1 76 ? -21.878 -2.857 7.258 1.00 94.56 76 LEU A C 1
ATOM 620 O O . LEU A 1 76 ? -22.063 -2.025 8.137 1.00 94.56 76 LEU A O 1
ATOM 624 N N . ASN A 1 77 ? -21.968 -2.543 5.962 1.00 95.62 77 ASN A N 1
ATOM 625 C CA . ASN A 1 77 ? -22.272 -1.191 5.481 1.00 95.62 77 ASN A CA 1
ATOM 626 C C . ASN A 1 77 ? -23.774 -0.849 5.547 1.00 95.62 77 ASN A C 1
ATOM 628 O O . ASN A 1 77 ? -24.177 0.249 5.169 1.00 95.62 77 ASN A O 1
ATOM 632 N N . ILE A 1 78 ? -24.620 -1.794 5.972 1.00 94.75 78 ILE A N 1
ATOM 633 C CA . ILE A 1 78 ? -26.079 -1.658 6.003 1.00 94.75 78 ILE A CA 1
ATOM 634 C C . ILE A 1 78 ? -26.536 -1.641 7.457 1.00 94.75 78 ILE A C 1
ATOM 636 O O . ILE A 1 78 ? -26.285 -2.597 8.193 1.00 94.75 78 ILE A O 1
ATOM 640 N N . PHE A 1 79 ? -27.277 -0.600 7.844 1.00 95.94 79 PHE A N 1
ATOM 641 C CA . PHE A 1 79 ? -27.892 -0.531 9.166 1.00 95.94 79 PHE A CA 1
ATOM 642 C C . PHE A 1 79 ? -28.834 -1.709 9.391 1.00 95.94 79 PHE A C 1
ATOM 644 O O . PHE A 1 79 ? -29.722 -2.000 8.586 1.00 95.94 79 PHE A O 1
ATOM 651 N N . LYS A 1 80 ? -28.641 -2.381 10.521 1.00 94.31 80 LYS A N 1
ATOM 652 C CA . LYS A 1 80 ? -29.460 -3.501 10.972 1.00 94.31 80 LYS A CA 1
ATOM 653 C C . LYS A 1 80 ? -29.708 -3.336 12.458 1.00 94.31 80 LYS A C 1
ATOM 655 O O . LYS A 1 80 ? -28.871 -2.797 13.174 1.00 94.31 80 LYS A O 1
ATOM 660 N N . PHE A 1 81 ? -30.870 -3.796 12.905 1.00 95.69 81 PHE A N 1
ATOM 661 C CA . PHE A 1 81 ? -31.156 -3.851 14.329 1.00 95.69 81 PHE A CA 1
ATOM 662 C C . PHE A 1 81 ? -30.204 -4.844 14.999 1.00 95.69 81 PHE A C 1
ATOM 664 O O . PHE A 1 81 ? -30.136 -6.001 14.579 1.00 95.69 81 PHE A O 1
ATOM 671 N N . ASP A 1 82 ? -29.509 -4.380 16.032 1.00 96.38 82 ASP A N 1
ATOM 672 C CA . ASP A 1 82 ? -28.629 -5.189 16.864 1.00 96.38 82 ASP A CA 1
ATOM 673 C C . ASP A 1 82 ? -29.318 -5.475 18.212 1.00 96.38 82 ASP A C 1
ATOM 675 O O . ASP A 1 82 ? -29.507 -4.554 19.011 1.00 96.38 82 ASP A O 1
ATOM 679 N N . PRO A 1 83 ? -29.722 -6.729 18.489 1.00 97.00 83 PRO A N 1
ATOM 680 C CA . PRO A 1 83 ? -30.294 -7.106 19.779 1.00 97.00 83 PRO A CA 1
ATOM 681 C C . PRO A 1 83 ? -29.331 -6.929 20.962 1.00 97.00 83 PRO A C 1
ATOM 683 O O . PRO A 1 83 ? -29.791 -6.837 22.097 1.00 97.00 83 PRO A O 1
ATOM 686 N N . GLU A 1 84 ? -28.020 -6.907 20.707 1.00 96.81 84 GLU A N 1
ATOM 687 C CA . GLU A 1 84 ? -26.951 -6.810 21.708 1.00 96.81 84 GLU A CA 1
ATOM 688 C C . GLU A 1 84 ? -26.329 -5.404 21.761 1.00 96.81 84 GLU A C 1
ATOM 690 O O . GLU A 1 84 ? -25.280 -5.212 22.376 1.00 96.81 84 GLU A O 1
ATOM 695 N N . TRP A 1 85 ? -27.001 -4.407 21.170 1.00 96.50 85 TRP A N 1
ATOM 696 C CA . TRP A 1 85 ? -26.498 -3.038 21.023 1.00 96.50 85 TRP A CA 1
ATOM 697 C C . TRP A 1 85 ? -25.934 -2.446 22.323 1.00 96.50 85 TRP A C 1
ATOM 699 O O . TRP A 1 85 ? -24.822 -1.927 22.325 1.00 96.50 85 TRP A O 1
ATOM 709 N N . GLU A 1 86 ? -26.653 -2.573 23.445 1.00 96.06 86 GLU A N 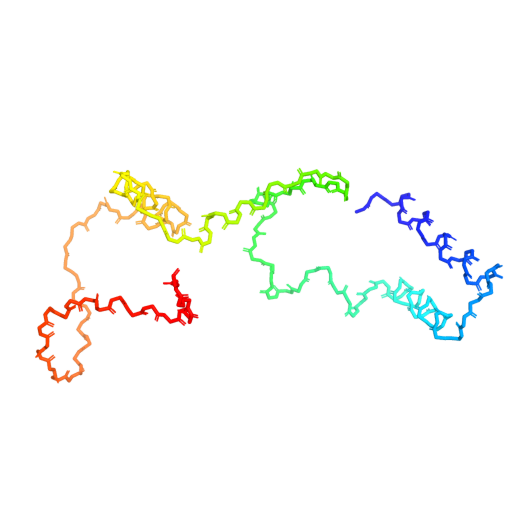1
ATOM 710 C CA . GLU A 1 86 ? -26.208 -2.019 24.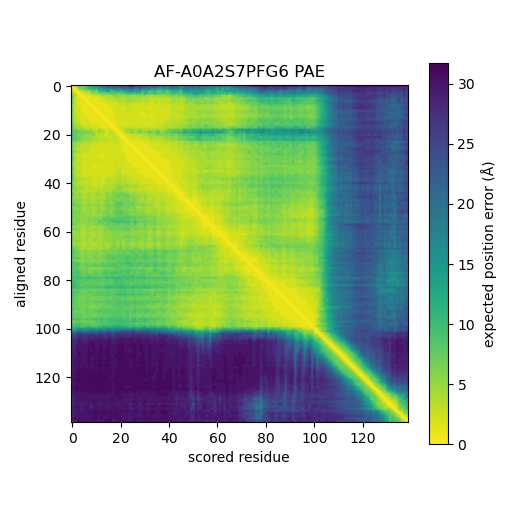735 1.00 96.06 86 GLU A CA 1
ATOM 711 C C . GLU A 1 86 ? -24.865 -2.610 25.194 1.00 96.06 86 GLU A C 1
ATOM 713 O O . GLU A 1 86 ? -24.005 -1.884 25.693 1.00 96.06 86 GLU A O 1
ATOM 718 N N . GLN A 1 87 ? -24.663 -3.915 24.994 1.00 97.31 87 GLN A N 1
ATOM 719 C CA . GLN A 1 87 ? -23.425 -4.598 25.375 1.00 97.31 87 GLN A CA 1
ATOM 720 C C . GLN A 1 87 ? -22.277 -4.222 24.432 1.00 97.31 87 GLN A C 1
ATOM 722 O O . GLN A 1 87 ? -21.165 -3.953 24.888 1.00 97.31 87 GLN A O 1
ATOM 727 N N . ASN A 1 88 ? -22.546 -4.161 23.125 1.00 96.12 88 ASN A N 1
ATOM 728 C CA . ASN A 1 88 ? -21.555 -3.790 22.115 1.00 96.12 88 ASN A CA 1
ATOM 729 C C . ASN A 1 88 ? -21.075 -2.339 22.289 1.00 96.12 88 ASN A C 1
ATOM 731 O O . ASN A 1 88 ? -19.876 -2.076 22.189 1.00 96.12 88 ASN A O 1
ATOM 735 N N . GLU A 1 89 ? -21.972 -1.417 22.646 1.00 97.00 89 GLU A N 1
ATOM 736 C CA . GLU A 1 89 ? -21.624 -0.031 22.979 1.00 97.00 89 GLU A CA 1
ATOM 737 C C . GLU A 1 89 ? -20.759 0.072 24.241 1.00 97.00 89 GLU A C 1
ATOM 739 O O . GLU A 1 89 ? -19.825 0.874 24.288 1.00 97.00 89 GLU A O 1
ATOM 744 N N . GLU A 1 90 ? -21.028 -0.735 25.272 1.00 96.25 90 GLU A N 1
ATOM 745 C CA . GLU A 1 90 ? -20.201 -0.757 26.484 1.00 96.25 90 GLU A CA 1
ATOM 746 C C . GLU A 1 90 ? -18.783 -1.275 26.190 1.00 96.25 90 GLU A C 1
ATOM 748 O O . GLU A 1 90 ? -17.793 -0.676 26.623 1.00 96.25 90 GLU A O 1
ATOM 753 N N . LEU A 1 91 ? -18.670 -2.355 25.408 1.00 96.69 91 LEU A N 1
ATOM 754 C CA . LEU A 1 91 ? -17.382 -2.899 24.971 1.00 96.69 91 LEU A CA 1
ATOM 755 C C . LEU A 1 91 ? -16.599 -1.890 24.125 1.00 96.69 91 LEU A C 1
ATOM 757 O O . LEU A 1 91 ? -15.400 -1.712 24.347 1.00 96.69 91 LEU A O 1
ATOM 761 N N . TYR A 1 92 ? -17.270 -1.197 23.202 1.00 95.44 92 TYR A N 1
ATOM 762 C CA . TYR A 1 92 ? -16.651 -0.159 22.384 1.00 95.44 92 TYR A CA 1
ATOM 763 C C . TYR A 1 92 ? -16.146 1.014 23.232 1.00 95.44 92 TYR A C 1
ATOM 765 O O . TYR A 1 92 ? -15.010 1.449 23.052 1.00 95.44 92 TYR A O 1
ATOM 773 N N . LYS A 1 93 ? -16.941 1.495 24.201 1.00 95.56 93 LYS A N 1
ATOM 774 C CA . LYS A 1 93 ? -16.528 2.569 25.123 1.00 95.56 93 LYS A CA 1
ATOM 775 C C . LYS A 1 93 ? -15.278 2.192 25.912 1.00 95.56 93 LYS A C 1
ATOM 777 O O . LYS A 1 93 ? -14.356 2.997 26.002 1.00 95.56 93 LYS A O 1
ATOM 782 N N . ARG A 1 94 ? -15.222 0.961 26.432 1.00 95.56 94 ARG A N 1
ATOM 783 C CA . ARG A 1 94 ? -14.046 0.452 27.152 1.00 95.56 94 ARG A CA 1
ATOM 784 C C . ARG A 1 94 ? -12.808 0.406 26.256 1.00 95.56 94 ARG A C 1
ATOM 786 O O . ARG A 1 94 ? -11.760 0.899 26.653 1.00 95.56 94 ARG A O 1
ATOM 793 N N . LEU A 1 95 ? -12.944 -0.140 25.046 1.00 94.44 95 LEU A N 1
ATOM 794 C CA . LEU A 1 95 ? -11.850 -0.222 24.075 1.00 94.44 95 LEU A CA 1
ATOM 795 C C . LEU A 1 95 ? -11.352 1.168 23.657 1.00 94.44 95 LEU A C 1
ATOM 797 O O . LEU A 1 95 ? -10.150 1.394 23.554 1.00 94.44 95 LEU A O 1
ATOM 801 N N . LYS A 1 96 ? -12.267 2.116 23.435 1.00 94.94 96 LYS A N 1
ATOM 802 C CA . LYS A 1 96 ? -11.917 3.500 23.106 1.00 94.94 96 LYS A CA 1
ATOM 803 C C . LYS A 1 96 ? -11.087 4.139 24.225 1.00 94.94 96 LYS A C 1
ATOM 805 O O . LYS A 1 96 ? -10.061 4.745 23.928 1.00 94.94 96 LYS A O 1
ATOM 810 N N . ALA A 1 97 ? -11.504 3.976 25.481 1.00 94.38 97 ALA A N 1
ATOM 811 C 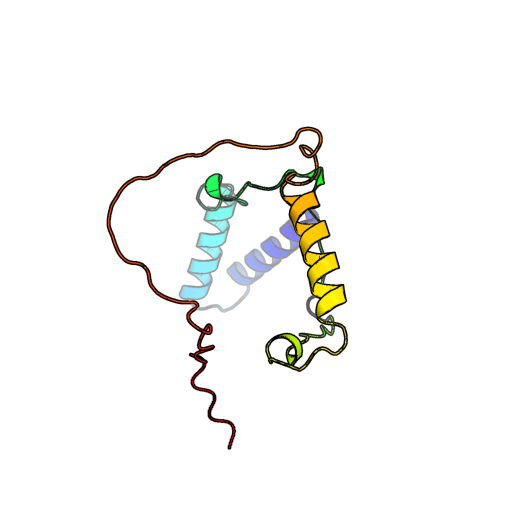CA . ALA A 1 97 ? -10.780 4.512 26.632 1.00 94.38 97 ALA A CA 1
ATOM 812 C C . ALA A 1 97 ? -9.386 3.882 26.795 1.00 94.38 97 ALA A C 1
ATOM 814 O O . ALA A 1 97 ? -8.440 4.577 27.153 1.00 94.38 97 ALA A O 1
ATOM 815 N N . GLU A 1 98 ? -9.246 2.588 26.490 1.00 92.62 98 GLU A N 1
ATOM 816 C CA . GLU A 1 98 ? -7.954 1.892 26.477 1.00 92.62 98 GLU A CA 1
ATOM 817 C C . GLU A 1 98 ? -7.010 2.464 25.410 1.00 92.62 98 GLU A C 1
ATOM 819 O O . GLU A 1 98 ? -5.870 2.799 25.718 1.00 92.62 98 GLU A O 1
ATOM 824 N N . ILE A 1 99 ? -7.491 2.631 24.173 1.00 90.44 99 ILE A N 1
ATOM 825 C CA . ILE A 1 99 ? -6.680 3.129 23.049 1.00 90.44 99 ILE A CA 1
ATOM 826 C C . ILE A 1 99 ? -6.253 4.586 23.261 1.00 90.44 99 ILE A C 1
ATOM 828 O O . ILE A 1 99 ? -5.131 4.953 22.921 1.00 90.44 99 ILE A O 1
ATOM 832 N N . LEU A 1 100 ? -7.146 5.426 23.793 1.00 91.88 100 LEU A N 1
ATOM 833 C CA . LEU A 1 100 ? -6.878 6.854 23.995 1.00 91.88 100 LEU A CA 1
ATOM 834 C C . LEU A 1 100 ? -6.191 7.160 25.334 1.00 91.88 100 LEU A C 1
ATOM 836 O O . LEU A 1 100 ? -5.795 8.301 25.559 1.00 91.88 100 LEU A O 1
ATOM 840 N N . GLY A 1 101 ? -6.051 6.170 26.221 1.00 84.12 101 GLY A N 1
ATOM 841 C CA . GLY A 1 101 ? -5.515 6.372 27.569 1.00 84.12 101 GLY A CA 1
ATOM 842 C C . GLY A 1 101 ? -6.446 7.159 28.502 1.00 84.12 101 GLY A C 1
ATOM 843 O O . GLY A 1 101 ? -6.028 7.554 29.583 1.00 84.12 101 GLY A O 1
ATOM 844 N N . GLU A 1 102 ? -7.711 7.363 28.122 1.00 74.31 102 GLU A N 1
ATOM 845 C CA . GLU A 1 102 ? -8.725 8.080 28.918 1.00 74.31 102 GLU A CA 1
ATOM 846 C C . GLU A 1 102 ? -9.161 7.288 30.169 1.00 74.31 102 GLU A C 1
ATOM 848 O O . GLU A 1 102 ? -9.841 7.820 31.035 1.00 74.31 102 GLU A O 1
ATOM 853 N N . GLY A 1 103 ? -8.780 6.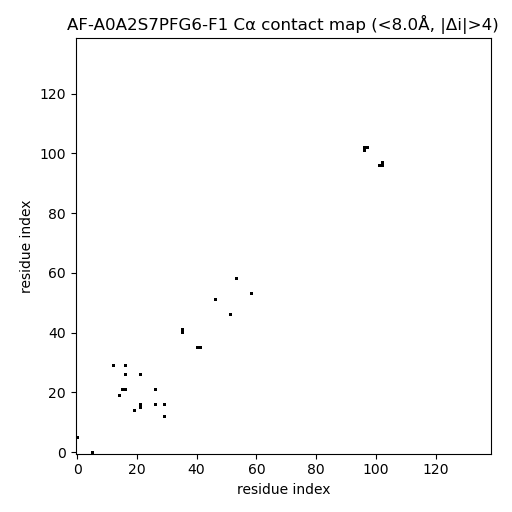009 30.282 1.00 55.19 103 GLY A N 1
ATOM 854 C CA . GLY A 1 103 ? -9.142 5.136 31.405 1.00 55.19 103 GLY A CA 1
ATOM 855 C C . GLY A 1 103 ? -8.129 5.065 32.555 1.00 55.19 103 GLY A C 1
ATOM 856 O O . GLY A 1 103 ? -8.321 4.243 33.450 1.00 55.19 103 GLY A O 1
ATOM 857 N N . SER A 1 104 ? -7.034 5.837 32.526 1.00 52.47 104 SER A N 1
ATOM 858 C CA . SER A 1 104 ? -5.972 5.768 33.548 1.00 52.47 104 SER A CA 1
ATOM 859 C C . SER A 1 104 ? -5.972 6.902 34.576 1.00 52.47 104 SER A C 1
ATOM 861 O O . SER A 1 104 ? -5.063 6.925 35.402 1.00 52.47 104 SER A O 1
ATOM 863 N N . ASP A 1 105 ? -6.946 7.816 34.536 1.00 51.03 105 ASP A N 1
ATOM 864 C CA . ASP A 1 105 ? -6.993 8.994 35.420 1.00 51.03 105 ASP A CA 1
ATOM 865 C C . ASP A 1 105 ? -8.339 9.158 36.143 1.00 51.03 105 ASP A C 1
ATOM 867 O O . ASP A 1 105 ? -8.837 10.262 36.305 1.00 51.03 105 ASP A O 1
ATOM 871 N N . ASP A 1 106 ? -8.933 8.048 36.588 1.00 51.78 106 ASP A N 1
ATOM 872 C CA . ASP A 1 106 ? -10.105 8.072 37.475 1.00 51.78 106 ASP A CA 1
ATOM 873 C C . ASP A 1 106 ? -9.760 7.464 38.845 1.00 51.78 106 ASP A C 1
ATOM 875 O O . ASP A 1 106 ? -10.261 6.416 39.258 1.00 51.78 106 ASP A O 1
ATOM 879 N N . GLU A 1 107 ? -8.874 8.160 39.559 1.00 49.28 107 GLU A N 1
ATOM 880 C CA . GLU A 1 107 ? -8.953 8.310 41.015 1.00 49.28 107 GLU A CA 1
ATOM 881 C C . GLU A 1 107 ? -8.675 9.783 41.382 1.00 49.28 107 GLU A C 1
ATOM 883 O O . GLU A 1 107 ? -7.601 10.085 41.888 1.00 49.28 107 GLU A O 1
ATOM 888 N N . GLU A 1 108 ? -9.616 10.699 41.098 1.00 43.34 108 GLU A N 1
ATOM 889 C CA . GLU A 1 108 ? -10.080 11.763 42.020 1.00 43.34 108 GLU A CA 1
ATOM 890 C C . GLU A 1 108 ? -11.168 12.665 41.381 1.00 43.34 108 GLU A C 1
ATOM 892 O O . GLU A 1 108 ? -10.919 13.487 40.510 1.00 43.34 108 GLU A O 1
ATOM 897 N N . ASP A 1 109 ? -12.391 12.429 41.858 1.00 42.91 109 ASP A N 1
ATOM 898 C CA . ASP A 1 109 ? -13.566 13.295 42.061 1.00 42.91 109 ASP A CA 1
ATOM 899 C C . ASP A 1 109 ? -13.475 14.819 41.756 1.00 42.91 109 ASP A C 1
ATOM 901 O O . ASP A 1 109 ? -12.653 15.531 42.326 1.00 42.91 109 ASP A O 1
ATOM 905 N N . ASP A 1 110 ? -14.489 15.280 41.011 1.00 47.75 110 ASP A N 1
ATOM 906 C CA . ASP A 1 110 ? -15.246 16.546 41.122 1.00 47.75 110 ASP A CA 1
ATOM 907 C C . ASP A 1 110 ? -14.614 17.922 40.776 1.00 47.75 110 ASP A C 1
ATOM 909 O O . ASP A 1 110 ? -13.567 18.324 41.273 1.00 47.75 110 ASP A O 1
ATOM 913 N N . ASP A 1 111 ? -15.401 18.689 40.005 1.00 47.22 111 ASP A N 1
ATOM 914 C CA . ASP A 1 111 ? -15.336 20.136 39.733 1.00 47.22 111 ASP A CA 1
ATOM 915 C C . ASP A 1 111 ? -14.058 20.734 39.099 1.00 47.22 111 ASP A C 1
ATOM 917 O O . ASP A 1 111 ? -13.186 21.263 39.783 1.00 47.22 111 ASP A O 1
ATOM 921 N N . ASP A 1 112 ? -14.065 20.886 37.769 1.00 39.31 112 ASP A N 1
ATOM 922 C CA . ASP A 1 112 ? -13.557 22.124 37.162 1.00 39.31 112 ASP A CA 1
ATOM 923 C C . ASP A 1 112 ? -14.472 22.584 36.018 1.00 39.31 112 ASP A C 1
ATOM 925 O O . ASP A 1 112 ? -14.469 22.081 34.891 1.00 39.31 112 ASP A O 1
ATOM 929 N N . GLN A 1 113 ? -15.295 23.576 36.363 1.00 48.09 113 GLN A N 1
ATOM 930 C CA . GLN A 1 113 ? -15.887 24.528 35.436 1.00 48.09 113 GLN A CA 1
ATOM 931 C C . GLN A 1 113 ? -14.767 25.166 34.600 1.00 48.09 113 GLN A C 1
ATOM 933 O O . GLN A 1 113 ? -14.037 26.009 35.114 1.00 48.09 113 GLN A O 1
ATOM 938 N N . ASP A 1 114 ? -14.681 24.845 33.307 1.00 37.38 114 ASP A N 1
ATOM 939 C CA . ASP A 1 114 ? -14.198 25.827 32.331 1.00 37.38 114 ASP A CA 1
ATOM 940 C C . ASP A 1 114 ? -15.405 26.441 31.626 1.00 37.38 114 ASP A C 1
ATOM 942 O O . ASP A 1 114 ? -15.995 25.923 30.674 1.00 37.38 114 ASP A O 1
ATOM 946 N N . ASP A 1 115 ? -15.803 27.538 32.246 1.00 39.75 115 ASP A N 1
ATOM 947 C CA . ASP A 1 115 ? -16.779 28.515 31.837 1.00 39.75 115 ASP A CA 1
ATOM 948 C C . ASP A 1 115 ? -16.328 29.193 30.532 1.00 39.75 115 ASP A C 1
ATOM 950 O O . ASP A 1 115 ? -15.544 30.142 30.527 1.00 39.75 115 ASP A O 1
ATOM 954 N N . SER A 1 116 ? -16.830 28.708 29.395 1.00 35.88 116 SER A N 1
ATOM 955 C CA . SER A 1 116 ? -16.948 29.540 28.195 1.00 35.88 116 SER A CA 1
ATOM 956 C C . SER A 1 116 ? -18.310 30.229 28.213 1.00 35.88 116 SER A C 1
ATOM 958 O O . SER A 1 116 ? -19.259 29.796 27.559 1.00 35.88 116 SER A O 1
ATOM 960 N N . GLU A 1 117 ? -18.388 31.324 28.970 1.00 40.00 117 GLU A N 1
ATOM 961 C CA . GLU A 1 117 ? -19.352 32.397 28.734 1.00 40.00 117 GLU A CA 1
ATOM 962 C C . GLU A 1 117 ? -19.144 32.946 27.309 1.00 40.00 117 GLU A C 1
ATOM 964 O O . GLU A 1 117 ? -18.278 33.792 27.089 1.00 40.00 117 GLU A O 1
ATOM 969 N N . ASP A 1 118 ? -19.944 32.492 26.337 1.00 32.06 118 ASP A N 1
ATOM 970 C CA . ASP A 1 118 ? -20.593 33.426 25.408 1.00 32.06 118 ASP A CA 1
ATOM 971 C C . ASP A 1 118 ? -21.878 32.847 24.782 1.00 32.06 118 ASP A C 1
ATOM 973 O O . ASP A 1 118 ? -21.873 31.935 23.954 1.00 32.06 118 ASP A O 1
ATOM 977 N N . ASP A 1 119 ? -22.956 33.509 25.183 1.00 32.53 119 ASP A N 1
ATOM 978 C CA . ASP A 1 119 ? -24.221 33.762 24.505 1.00 32.53 119 ASP A CA 1
ATOM 979 C C . ASP A 1 119 ? -25.393 32.761 24.548 1.00 32.53 119 ASP A C 1
ATOM 981 O O . ASP A 1 119 ? -25.322 31.555 24.319 1.00 32.53 119 ASP A O 1
ATOM 985 N N . GLU A 1 120 ? -26.528 33.373 24.868 1.00 37.62 120 GLU A N 1
ATOM 986 C CA . GLU A 1 120 ? -27.825 32.835 25.228 1.00 37.62 120 GLU A CA 1
ATOM 987 C C . GLU A 1 120 ? -28.445 31.950 24.134 1.00 37.62 120 GLU A C 1
ATOM 989 O O . GLU A 1 120 ? -28.673 32.398 23.016 1.00 37.62 120 GLU A O 1
ATOM 994 N N . GLU A 1 121 ? -28.869 30.731 24.482 1.00 32.66 121 GLU A N 1
ATOM 995 C CA . GLU A 1 121 ? -30.244 30.274 24.224 1.00 32.66 121 GLU A CA 1
ATOM 996 C C . GLU A 1 121 ? -30.471 28.870 24.797 1.00 32.66 121 GLU A C 1
ATOM 998 O O . GLU A 1 121 ? -30.020 27.853 24.268 1.00 32.66 121 GLU A O 1
ATOM 1003 N N . ALA A 1 122 ? -31.279 28.810 25.854 1.00 45.91 122 ALA A N 1
ATOM 1004 C CA . ALA A 1 122 ? -31.964 27.600 26.267 1.00 45.91 122 ALA A CA 1
ATOM 1005 C C . ALA A 1 122 ? -32.744 27.007 25.078 1.00 45.91 122 ALA A C 1
ATOM 1007 O O . ALA A 1 122 ? -33.778 27.541 24.673 1.00 45.91 122 ALA A O 1
ATOM 1008 N N . LYS A 1 123 ? -32.270 25.888 24.525 1.00 36.81 123 LYS A N 1
ATOM 1009 C CA . LYS A 1 123 ? -33.043 25.044 23.610 1.00 36.81 123 LYS A CA 1
ATOM 1010 C C . LYS A 1 123 ? -32.994 23.609 24.103 1.00 36.81 123 LYS A C 1
ATOM 1012 O O . LYS A 1 123 ? -31.995 22.924 23.933 1.00 36.81 123 LYS A O 1
ATOM 1017 N N . GLU A 1 124 ? -34.098 23.260 24.764 1.00 38.97 124 GLU A N 1
ATOM 1018 C CA . GLU A 1 124 ? -34.810 21.979 24.755 1.00 38.97 124 GLU A CA 1
ATOM 1019 C C . GLU A 1 124 ? -34.049 20.793 24.162 1.00 38.97 124 GLU A C 1
ATOM 1021 O O . GLU A 1 124 ? -33.567 20.871 23.034 1.00 38.97 124 GLU A O 1
ATOM 1026 N N . GLU A 1 125 ? -34.072 19.671 24.890 1.00 45.28 125 GLU A N 1
ATOM 1027 C CA . GLU A 1 125 ? -33.833 18.311 24.397 1.00 45.28 125 GLU A CA 1
ATOM 1028 C C . GLU A 1 125 ? -34.391 18.128 22.974 1.00 45.28 125 GLU A C 1
ATOM 1030 O O . GLU A 1 125 ? -35.540 17.740 22.753 1.00 45.28 125 GLU A O 1
ATOM 1035 N N . LYS A 1 126 ? -33.572 18.431 21.966 1.00 41.88 126 LYS A N 1
ATOM 1036 C CA . LYS A 1 126 ? -33.886 18.117 20.584 1.00 41.88 126 LYS A CA 1
ATOM 1037 C C . LYS A 1 126 ? -33.651 16.631 20.454 1.00 41.88 126 LYS A C 1
ATOM 1039 O O . LYS A 1 126 ? -32.506 16.189 20.403 1.00 41.88 126 LYS A O 1
ATOM 1044 N N . ALA A 1 127 ? -34.748 15.881 20.390 1.00 43.66 127 ALA A N 1
ATOM 1045 C CA . ALA A 1 127 ? -34.770 14.577 19.755 1.00 43.66 127 ALA A CA 1
ATOM 1046 C C . ALA A 1 127 ? -33.856 14.645 18.523 1.00 43.66 127 ALA A C 1
ATOM 1048 O O . ALA A 1 127 ? -34.116 15.426 17.604 1.00 43.66 127 ALA A O 1
ATOM 1049 N N . LEU A 1 128 ? -32.737 13.920 18.568 1.00 45.50 128 LEU A N 1
ATOM 1050 C CA . LEU A 1 128 ? -31.798 13.841 17.461 1.00 45.50 128 LEU A CA 1
ATOM 1051 C C . LEU A 1 128 ? -32.564 13.222 16.291 1.00 45.50 128 LEU A C 1
ATOM 1053 O O . LEU A 1 128 ? -32.784 12.015 16.240 1.00 45.50 128 LEU A O 1
ATOM 1057 N N . GLU A 1 129 ? -33.059 14.070 15.395 1.00 42.28 129 GLU A N 1
ATOM 1058 C CA . GLU A 1 129 ? -33.729 13.653 14.174 1.00 42.28 129 GLU A CA 1
ATOM 1059 C C . GLU A 1 129 ? -32.656 13.007 13.294 1.00 42.28 129 GLU A C 1
ATOM 1061 O O . GLU A 1 129 ? -31.859 13.693 12.651 1.00 42.28 129 GLU A O 1
ATOM 1066 N N . ILE A 1 130 ? -32.574 11.673 13.339 1.00 55.09 130 ILE A N 1
ATOM 1067 C CA . ILE A 1 130 ? -31.673 10.885 12.497 1.00 55.09 130 ILE A CA 1
ATOM 1068 C C . ILE A 1 130 ? -32.135 11.085 11.055 1.00 55.09 130 ILE A C 1
ATOM 1070 O O . ILE A 1 130 ? -33.054 10.426 10.570 1.00 55.09 130 ILE A O 1
ATOM 1074 N N . LYS A 1 131 ? -31.525 12.058 10.382 1.00 46.44 131 LYS A N 1
ATOM 1075 C CA . LYS A 1 131 ? -31.798 12.362 8.986 1.00 46.44 131 LYS A CA 1
ATOM 1076 C C . LYS A 1 131 ? -30.848 11.550 8.121 1.00 46.44 131 LYS A C 1
ATOM 1078 O O . LYS A 1 131 ? -29.673 11.892 8.001 1.00 46.44 131 LYS A O 1
ATOM 1083 N N . ASP A 1 132 ? -31.373 10.483 7.532 1.00 60.09 132 ASP A N 1
ATOM 1084 C CA . ASP A 1 132 ? -30.674 9.692 6.524 1.00 60.09 132 ASP A CA 1
ATOM 1085 C C . ASP A 1 132 ? -30.304 10.590 5.328 1.00 60.09 132 ASP A C 1
ATOM 1087 O O . ASP A 1 132 ? -31.169 11.188 4.685 1.00 60.09 132 ASP A O 1
ATOM 1091 N N . GLN A 1 133 ? -29.000 10.758 5.093 1.00 66.62 133 GLN A N 1
ATOM 1092 C CA . GLN A 1 133 ? -28.451 11.482 3.939 1.00 66.62 133 GLN A CA 1
ATOM 1093 C C . GLN A 1 133 ? -27.983 10.538 2.827 1.00 66.62 133 GLN A C 1
ATOM 1095 O O . GLN A 1 133 ? -27.508 10.998 1.785 1.00 66.62 133 GLN A O 1
ATOM 1100 N N . SER A 1 134 ? -28.110 9.225 3.019 1.00 63.06 134 SER A N 1
ATOM 1101 C CA . SER A 1 134 ? -27.970 8.285 1.922 1.00 63.06 134 SER A CA 1
ATOM 1102 C C . SER A 1 134 ? -29.266 8.369 1.114 1.00 63.06 134 SER A C 1
ATOM 1104 O O . SER A 1 134 ? -30.349 8.148 1.640 1.00 63.06 134 SER A O 1
ATOM 1106 N N . ASN A 1 135 ? -29.201 8.770 -0.157 1.00 54.41 135 ASN A N 1
ATOM 1107 C CA . ASN A 1 135 ? -30.367 8.797 -1.054 1.00 54.41 135 ASN A CA 1
ATOM 1108 C C . ASN A 1 135 ? -30.823 7.362 -1.408 1.00 54.41 135 ASN A C 1
ATOM 1110 O O . ASN A 1 135 ? -30.904 7.003 -2.583 1.00 54.41 135 ASN A O 1
ATOM 1114 N N . THR A 1 136 ? -31.046 6.513 -0.408 1.00 51.03 136 THR A N 1
ATOM 1115 C CA . THR A 1 136 ? -31.375 5.102 -0.567 1.00 51.03 136 THR A CA 1
ATOM 1116 C C . THR A 1 136 ? -32.878 4.935 -0.381 1.00 51.03 136 THR A C 1
ATOM 1118 O O . THR A 1 136 ? -33.354 4.485 0.657 1.00 51.03 136 THR A O 1
ATOM 1121 N N . ASP A 1 137 ? -33.642 5.315 -1.407 1.00 49.19 137 ASP A N 1
ATOM 1122 C CA . ASP A 1 137 ? -35.061 4.967 -1.503 1.00 49.19 137 ASP A CA 1
ATOM 1123 C C . ASP A 1 137 ? -35.186 3.438 -1.640 1.00 49.19 137 ASP A C 1
ATOM 1125 O O . ASP A 1 137 ? -35.033 2.872 -2.726 1.00 49.19 137 ASP A O 1
ATOM 1129 N N . LEU A 1 138 ? -35.445 2.749 -0.527 1.00 45.47 138 LEU A N 1
ATOM 1130 C CA . LEU A 1 138 ? -35.874 1.351 -0.530 1.00 45.47 138 LEU A CA 1
ATOM 1131 C C . LEU A 1 138 ? -37.357 1.300 -0.934 1.00 45.47 138 LEU A C 1
ATOM 1133 O O . LEU A 1 138 ? -38.237 1.591 -0.123 1.00 45.47 138 LEU A O 1
ATOM 1137 N N . TYR A 1 139 ? -37.607 0.970 -2.205 1.00 38.44 139 TYR A N 1
ATOM 1138 C CA . TYR A 1 139 ? -38.924 0.585 -2.735 1.00 38.44 139 TYR A CA 1
ATOM 1139 C C . TYR A 1 139 ? -39.338 -0.823 -2.297 1.00 38.44 139 TYR A C 1
ATOM 1141 O O . TYR A 1 139 ? -38.451 -1.703 -2.205 1.00 38.44 139 TYR A O 1
#

Nearest PDB structures (foldseek):
  7a5p-assembly1_T  TM=9.582E-01  e=4.859E-08  Homo sapi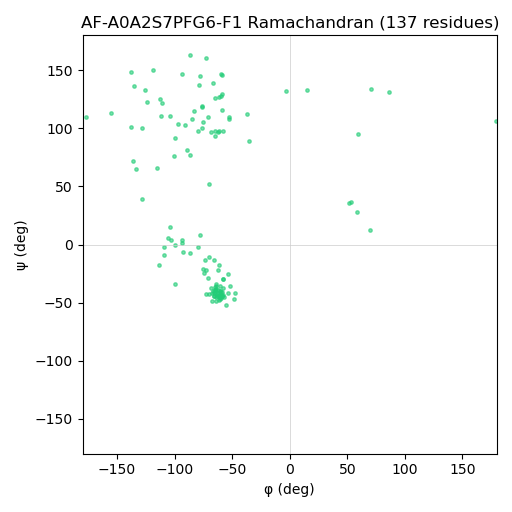ens
  5z58-assembly1_V  TM=9.262E-01  e=1.417E-07  Homo sapiens
  7d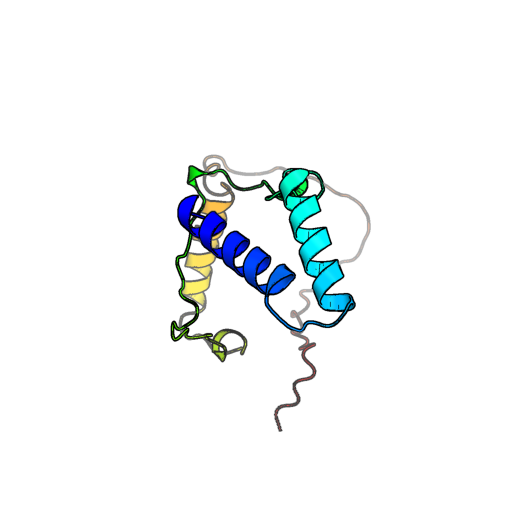vq-assembly1_V  TM=9.627E-01  e=3.162E-07  Homo sapiens
  8i0w-assembly1_V  TM=9.285E-01  e=2.263E-07  Homo sapiens
  6ff7-assembly1_T  TM=9.601E-01  e=7.056E-07  Homo sapiens